Protein AF-A0A4P6M2D5-F1 (afdb_monomer)

Sequence (173 aa):
MGKSRADIVMVLPDAVAGIEIKSDADTYVRLKRQVRDYNRYYDTNLVVVGSTHALHIADHVPAWWGILTAEKAGSTVDFYTLREPAPNPKVDIKRKLSILWRPELAHIQELNKMPKYREKSKAFVIDKILLKVPKETLTLQISEELFQRDYTSIEETITEYKKKKKHLCSYDL

Radius of gyration: 19.1 Å; Cα contacts (8 Å, |Δi|>4): 235; chains: 1; bounding box: 43×29×61 Å

Structure (mmCIF, N/CA/C/O backbone):
data_AF-A0A4P6M2D5-F1
#
_entry.id   AF-A0A4P6M2D5-F1
#
loop_
_atom_site.group_PDB
_atom_site.id
_atom_site.type_symbol
_atom_site.label_atom_id
_atom_site.label_alt_id
_atom_site.label_comp_id
_atom_site.label_asym_id
_atom_site.label_entity_id
_atom_site.label_seq_id
_atom_site.pdbx_PDB_ins_code
_atom_site.Cartn_x
_atom_site.Cartn_y
_atom_site.Cartn_z
_atom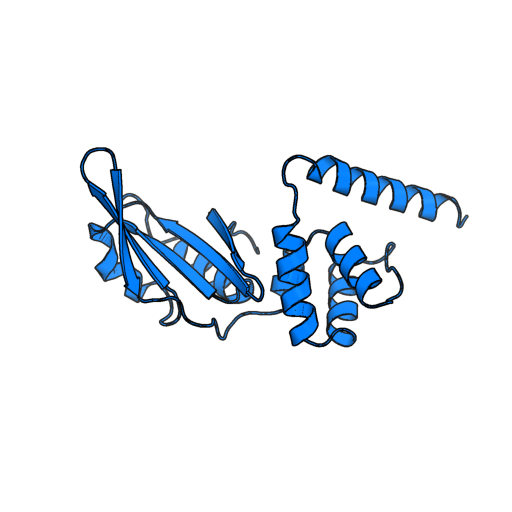_site.occupancy
_atom_site.B_iso_or_equiv
_atom_site.auth_seq_id
_atom_site.auth_comp_id
_atom_site.auth_asym_id
_atom_site.auth_atom_id
_atom_site.pdbx_PDB_model_num
ATOM 1 N N . MET A 1 1 ? 5.563 -4.635 6.174 1.00 68.88 1 MET A N 1
ATOM 2 C CA . MET A 1 1 ? 4.617 -5.644 5.649 1.00 68.88 1 MET A CA 1
ATOM 3 C C . MET A 1 1 ? 5.292 -7.008 5.624 1.00 68.88 1 MET A C 1
ATOM 5 O O . MET A 1 1 ? 6.280 -7.166 4.921 1.00 68.88 1 MET A O 1
ATOM 9 N N . GLY A 1 2 ? 4.848 -8.003 6.398 1.00 70.38 2 GLY A N 1
ATOM 10 C CA . GLY A 1 2 ? 5.630 -9.246 6.519 1.00 70.38 2 GLY A CA 1
ATOM 11 C C . GLY A 1 2 ? 7.064 -8.956 7.000 1.00 70.38 2 GLY A C 1
ATOM 12 O O . GLY A 1 2 ? 7.218 -8.317 8.036 1.00 70.38 2 GLY A O 1
ATOM 13 N N . LYS A 1 3 ? 8.097 -9.363 6.237 1.00 76.25 3 LYS A N 1
ATOM 14 C CA . LYS A 1 3 ? 9.492 -8.894 6.461 1.00 76.25 3 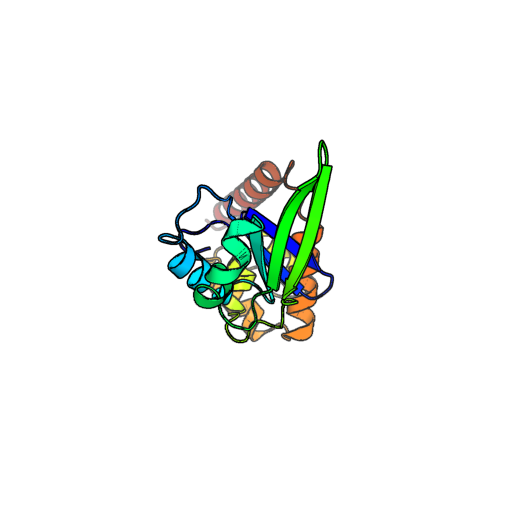LYS A CA 1
ATOM 15 C C . LYS A 1 3 ? 10.014 -7.994 5.326 1.00 76.25 3 LYS A C 1
ATOM 17 O O . LYS A 1 3 ? 11.221 -7.847 5.188 1.00 76.25 3 LYS A O 1
ATOM 22 N N . SER A 1 4 ? 9.117 -7.442 4.513 1.00 79.88 4 SER A N 1
ATOM 23 C CA . SER A 1 4 ? 9.436 -6.436 3.501 1.00 79.88 4 SER A CA 1
ATOM 24 C C . SER A 1 4 ? 9.021 -5.049 3.994 1.00 79.88 4 SER A C 1
ATOM 26 O O . SER A 1 4 ? 8.020 -4.881 4.708 1.00 79.88 4 SER A O 1
ATOM 28 N N . ARG A 1 5 ? 9.810 -4.054 3.609 1.00 86.69 5 ARG A N 1
ATOM 29 C CA . ARG A 1 5 ? 9.522 -2.630 3.756 1.00 86.69 5 ARG A CA 1
ATOM 30 C C . ARG A 1 5 ? 9.348 -2.082 2.346 1.00 86.69 5 ARG A C 1
ATOM 32 O O . ARG A 1 5 ? 10.092 -2.519 1.476 1.00 86.69 5 ARG A O 1
ATOM 39 N N . ALA A 1 6 ? 8.356 -1.218 2.146 1.00 90.62 6 ALA A N 1
ATOM 40 C CA . ALA A 1 6 ? 8.300 -0.481 0.899 1.00 90.62 6 ALA A CA 1
ATOM 41 C C . ALA A 1 6 ? 9.287 0.675 0.910 1.00 90.62 6 ALA A C 1
ATOM 43 O O . ALA A 1 6 ? 9.439 1.320 1.952 1.00 90.62 6 ALA A O 1
ATOM 44 N N . ASP A 1 7 ? 9.916 0.924 -0.233 1.00 93.94 7 ASP A N 1
ATOM 45 C CA . ASP A 1 7 ? 10.805 2.071 -0.401 1.00 93.94 7 ASP A CA 1
ATOM 46 C C . ASP A 1 7 ? 9.996 3.362 -0.350 1.00 93.94 7 ASP A C 1
ATOM 48 O O . ASP A 1 7 ? 10.295 4.254 0.442 1.00 93.94 7 ASP A O 1
ATOM 52 N N . ILE A 1 8 ? 8.908 3.413 -1.124 1.00 95.06 8 ILE A N 1
ATOM 53 C CA . ILE A 1 8 ? 7.960 4.523 -1.119 1.00 95.06 8 ILE A CA 1
ATOM 54 C C . ILE A 1 8 ? 6.538 3.973 -0.999 1.00 95.06 8 ILE A C 1
ATOM 56 O O . ILE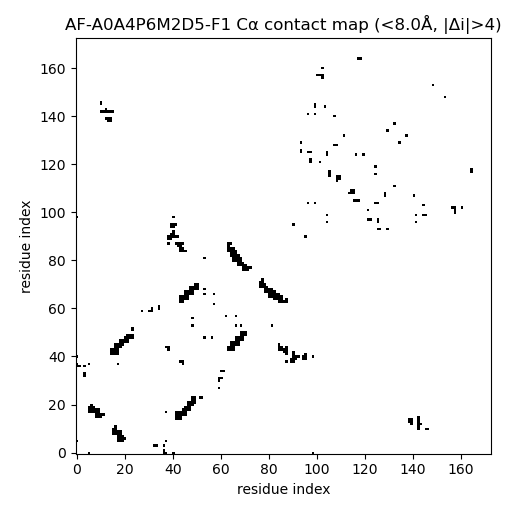 A 1 8 ? 6.170 2.957 -1.595 1.00 95.06 8 ILE A O 1
ATOM 60 N N . VAL A 1 9 ? 5.726 4.672 -0.212 1.00 95.75 9 VAL A N 1
ATOM 61 C CA . VAL A 1 9 ? 4.275 4.502 -0.179 1.00 95.75 9 VAL A CA 1
ATOM 62 C C . VAL A 1 9 ? 3.671 5.797 -0.682 1.00 95.75 9 VAL A C 1
ATOM 64 O O . VAL A 1 9 ? 3.846 6.836 -0.053 1.00 95.75 9 VAL A O 1
ATOM 67 N N . MET A 1 10 ? 2.985 5.732 -1.815 1.00 96.75 10 MET A N 1
ATOM 68 C CA . MET A 1 10 ? 2.259 6.869 -2.365 1.00 96.75 10 MET A CA 1
ATOM 69 C C . MET A 1 10 ? 0.799 6.770 -1.933 1.00 96.75 10 MET A C 1
ATOM 71 O O . MET A 1 10 ? 0.154 5.736 -2.114 1.00 96.75 10 MET A O 1
ATOM 75 N N . VAL A 1 11 ? 0.295 7.844 -1.334 1.00 97.19 11 VAL A N 1
ATOM 76 C CA . VAL A 1 11 ? -1.084 7.946 -0.859 1.00 97.19 11 VAL A CA 1
ATOM 77 C C . VAL A 1 11 ? -1.872 8.776 -1.865 1.00 97.19 11 VAL A C 1
ATOM 79 O O . VAL A 1 11 ? -1.487 9.896 -2.187 1.00 97.19 11 VAL A O 1
ATOM 82 N N . LEU A 1 12 ? -2.951 8.199 -2.378 1.00 96.62 12 LEU A N 1
ATOM 83 C CA . LEU A 1 12 ? -3.921 8.823 -3.273 1.00 96.62 12 LEU A CA 1
ATOM 84 C C . LEU A 1 12 ? -5.246 9.000 -2.510 1.00 96.62 12 LEU A C 1
ATOM 86 O O . LEU A 1 12 ? -5.451 8.296 -1.515 1.00 96.62 12 LEU A O 1
ATOM 90 N N . PRO A 1 13 ? -6.168 9.868 -2.970 1.00 96.12 13 PRO A N 1
ATOM 91 C CA . PRO A 1 13 ? -7.429 10.130 -2.268 1.00 96.12 13 PRO A CA 1
ATOM 92 C C . PRO A 1 13 ? -8.227 8.871 -1.888 1.00 96.12 13 PRO A C 1
ATOM 94 O O . PRO A 1 13 ? -8.844 8.825 -0.829 1.00 96.12 13 PRO A O 1
ATOM 97 N N . ASP A 1 14 ? -8.175 7.829 -2.719 1.00 95.81 14 ASP A N 1
ATOM 98 C CA . ASP A 1 14 ? -8.921 6.578 -2.554 1.00 95.81 14 ASP A CA 1
ATOM 99 C C . ASP A 1 14 ? -8.065 5.313 -2.755 1.00 95.81 14 ASP A C 1
ATOM 101 O O . ASP A 1 14 ? -8.586 4.201 -2.860 1.00 95.81 14 ASP A O 1
ATOM 105 N N . ALA A 1 15 ? -6.741 5.443 -2.793 1.00 97.12 15 ALA A N 1
ATOM 106 C CA . ALA A 1 15 ? -5.845 4.313 -3.001 1.00 97.12 15 ALA A CA 1
ATOM 107 C C . ALA A 1 15 ? -4.484 4.524 -2.337 1.00 97.12 15 ALA A C 1
ATOM 109 O O . ALA A 1 15 ? -4.052 5.635 -2.048 1.00 97.12 15 ALA A O 1
ATOM 110 N N . VAL A 1 16 ? -3.776 3.425 -2.111 1.00 97.81 16 VAL A N 1
ATOM 111 C CA . VAL A 1 16 ? -2.409 3.419 -1.602 1.00 97.81 16 VAL A CA 1
ATOM 112 C C . VAL A 1 16 ? -1.569 2.571 -2.540 1.00 97.81 16 VAL A C 1
ATOM 114 O O . VAL A 1 16 ? -1.835 1.378 -2.713 1.00 97.81 16 VAL A O 1
ATOM 117 N N . ALA A 1 17 ? -0.540 3.180 -3.118 1.00 98.12 17 ALA A N 1
ATOM 118 C CA . ALA A 1 17 ? 0.390 2.517 -4.013 1.00 98.12 17 ALA A CA 1
ATOM 119 C C . ALA A 1 17 ? 1.700 2.186 -3.292 1.00 98.12 17 ALA A C 1
ATOM 121 O O . ALA A 1 17 ? 2.282 3.026 -2.600 1.00 98.12 17 ALA A O 1
ATOM 122 N N . GLY A 1 18 ? 2.180 0.958 -3.471 1.00 97.88 18 GLY A N 1
ATOM 123 C CA . GLY A 1 18 ? 3.522 0.563 -3.055 1.00 97.88 18 GLY A CA 1
ATOM 124 C C . GLY A 1 18 ? 4.500 0.732 -4.205 1.00 97.88 18 GLY A C 1
ATOM 125 O O . GLY A 1 18 ? 4.276 0.177 -5.278 1.00 97.88 18 GLY A O 1
ATOM 126 N N . ILE A 1 19 ? 5.605 1.434 -3.978 1.00 97.38 19 ILE A N 1
ATOM 127 C CA . ILE A 1 19 ? 6.657 1.613 -4.979 1.00 97.38 19 ILE A CA 1
ATOM 128 C C . ILE A 1 19 ? 7.944 0.968 -4.457 1.00 97.38 19 ILE A C 1
ATOM 130 O O . ILE A 1 19 ? 8.333 1.152 -3.301 1.00 97.38 19 ILE A O 1
ATOM 134 N N . GLU A 1 20 ? 8.561 0.140 -5.288 1.00 95.75 20 GLU A N 1
ATOM 135 C CA . GLU A 1 20 ? 9.859 -0.496 -5.043 1.00 95.75 20 GLU A CA 1
ATOM 136 C C . GLU A 1 20 ? 10.878 0.076 -6.032 1.00 95.75 20 GLU A C 1
ATOM 138 O O . GLU A 1 20 ? 10.592 0.149 -7.225 1.00 95.75 20 GLU A O 1
ATOM 143 N N . ILE A 1 21 ? 12.061 0.456 -5.563 1.00 93.25 21 ILE A N 1
ATOM 144 C CA . ILE A 1 21 ? 13.143 0.985 -6.395 1.00 93.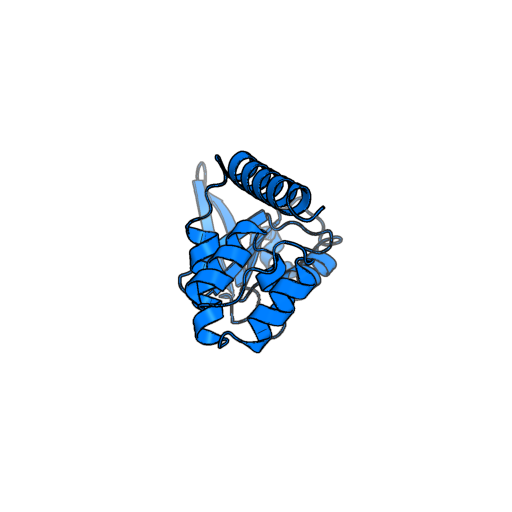25 21 ILE A CA 1
ATOM 145 C C . ILE A 1 21 ? 14.230 -0.081 -6.509 1.00 93.25 21 ILE A C 1
ATOM 147 O O . ILE A 1 21 ? 14.670 -0.650 -5.510 1.00 93.25 21 ILE A O 1
ATOM 151 N N . LYS A 1 22 ? 14.685 -0.350 -7.732 1.00 89.31 22 LYS A N 1
ATOM 152 C CA . LYS A 1 22 ? 15.828 -1.219 -8.021 1.00 89.31 22 LYS A CA 1
ATOM 153 C C . LYS A 1 22 ? 16.821 -0.483 -8.905 1.00 89.31 22 LYS A C 1
ATOM 155 O O . LYS A 1 22 ? 16.477 -0.011 -9.983 1.00 89.31 22 LYS A O 1
ATOM 160 N N . SER A 1 23 ? 18.054 -0.402 -8.437 1.00 82.50 23 SER A N 1
ATOM 161 C CA . SER A 1 23 ? 19.186 0.060 -9.231 1.00 82.50 23 SER A CA 1
ATOM 162 C C . SER A 1 23 ? 19.677 -1.039 -10.176 1.00 82.50 23 SER A C 1
ATOM 164 O O . SER A 1 23 ? 19.358 -2.214 -9.993 1.00 82.50 23 SER A O 1
ATOM 166 N N . ASP A 1 24 ? 20.522 -0.673 -11.138 1.00 74.38 24 ASP A N 1
ATOM 167 C CA . ASP A 1 24 ? 21.138 -1.630 -12.070 1.00 74.38 24 ASP A CA 1
ATOM 168 C C . ASP A 1 24 ? 22.048 -2.660 -11.370 1.00 74.38 24 ASP A C 1
ATOM 170 O O . ASP A 1 24 ? 22.322 -3.738 -11.887 1.00 74.38 24 ASP A O 1
ATOM 174 N N . ALA A 1 25 ? 22.506 -2.364 -10.151 1.00 71.44 25 ALA A N 1
ATOM 175 C CA . ALA A 1 25 ? 23.315 -3.289 -9.361 1.00 71.44 25 ALA A CA 1
ATOM 176 C C . ALA A 1 25 ? 22.473 -4.322 -8.582 1.00 71.44 25 ALA A C 1
ATOM 178 O O . ALA A 1 25 ? 23.028 -5.257 -7.996 1.00 71.44 25 ALA A O 1
ATOM 179 N N . ASP A 1 26 ? 21.147 -4.161 -8.522 1.00 76.44 26 ASP A N 1
ATOM 180 C CA . ASP A 1 26 ? 20.287 -5.012 -7.708 1.00 76.44 26 ASP A CA 1
ATOM 181 C C . ASP A 1 26 ? 19.998 -6.366 -8.365 1.00 76.44 26 ASP A C 1
ATOM 183 O O . ASP A 1 26 ? 19.618 -6.477 -9.528 1.00 76.44 26 ASP A O 1
ATOM 187 N N . THR A 1 27 ? 20.060 -7.430 -7.560 1.00 75.69 27 THR A N 1
ATOM 188 C CA . THR A 1 27 ? 19.571 -8.752 -7.973 1.00 75.69 27 THR A CA 1
ATOM 189 C C . THR A 1 27 ? 18.093 -8.930 -7.620 1.00 75.69 27 THR A C 1
ATOM 191 O O . THR A 1 27 ? 17.613 -8.506 -6.564 1.00 75.69 27 THR A O 1
ATOM 194 N N . TYR A 1 28 ? 17.352 -9.665 -8.450 1.00 80.06 28 TYR A N 1
ATOM 195 C CA . TYR A 1 28 ? 15.920 -9.916 -8.228 1.00 80.06 28 TYR A CA 1
ATOM 196 C C . TYR A 1 28 ? 15.610 -11.025 -7.213 1.00 80.06 28 TYR A C 1
ATOM 198 O O . TYR A 1 28 ? 14.449 -11.391 -7.020 1.00 80.06 28 TYR A O 1
ATOM 206 N N . VAL A 1 29 ? 16.613 -11.541 -6.495 1.00 83.06 29 VAL A N 1
ATOM 207 C CA . VAL A 1 29 ? 16.444 -12.645 -5.531 1.00 83.06 29 VAL A CA 1
ATOM 208 C C . VAL A 1 29 ? 15.409 -12.298 -4.452 1.00 83.06 29 VAL A C 1
ATOM 210 O O . VAL A 1 29 ? 14.594 -13.136 -4.059 1.00 83.06 29 VAL A O 1
ATOM 213 N N . ARG A 1 30 ? 15.389 -11.040 -3.989 1.00 85.56 30 ARG A N 1
ATOM 214 C CA . ARG A 1 30 ? 14.415 -10.560 -2.991 1.00 85.56 30 ARG A CA 1
ATOM 215 C C . ARG A 1 30 ? 13.080 -10.136 -3.607 1.00 85.56 30 ARG A C 1
ATOM 217 O O . ARG A 1 30 ? 12.062 -10.162 -2.907 1.00 85.56 30 ARG A O 1
ATOM 224 N N . LEU A 1 31 ? 13.061 -9.821 -4.902 1.00 88.25 31 LEU A N 1
ATOM 225 C CA . LEU A 1 31 ? 11.914 -9.224 -5.580 1.00 88.25 31 LEU A CA 1
ATOM 226 C C . LEU A 1 31 ? 10.696 -10.145 -5.560 1.00 88.25 31 LEU A C 1
ATOM 228 O O . LEU A 1 31 ? 9.614 -9.705 -5.194 1.00 88.25 31 LEU A O 1
ATOM 232 N N . LYS A 1 32 ? 10.862 -11.448 -5.821 1.00 90.69 32 LYS A N 1
ATOM 233 C CA . LYS A 1 32 ? 9.747 -12.419 -5.781 1.00 90.69 32 LYS A CA 1
ATOM 234 C C . LYS A 1 32 ? 8.966 -12.365 -4.464 1.00 90.69 32 LYS A C 1
ATOM 236 O O . LYS A 1 32 ? 7.740 -12.485 -4.425 1.00 90.69 32 LYS A O 1
ATOM 241 N N . ARG A 1 33 ? 9.684 -12.185 -3.356 1.00 91.69 33 ARG A N 1
ATOM 242 C CA . ARG A 1 33 ? 9.077 -12.048 -2.036 1.00 91.69 33 ARG A CA 1
ATOM 243 C C . ARG A 1 33 ? 8.414 -10.683 -1.864 1.00 91.69 33 ARG A C 1
ATOM 245 O O . ARG A 1 33 ? 7.301 -10.637 -1.342 1.00 91.69 33 ARG A O 1
ATOM 252 N N . GLN A 1 34 ? 9.091 -9.610 -2.271 1.00 94.00 34 GLN A N 1
ATOM 253 C CA . GLN A 1 34 ? 8.552 -8.250 -2.221 1.00 94.00 34 GLN A CA 1
ATOM 254 C C . GLN A 1 34 ? 7.254 -8.165 -3.014 1.00 94.00 34 GLN A C 1
ATOM 256 O O . GLN A 1 34 ? 6.255 -7.767 -2.436 1.00 94.00 34 GLN A O 1
ATOM 261 N N . VAL A 1 35 ? 7.211 -8.700 -4.235 1.00 95.69 35 VAL A N 1
ATOM 262 C CA . VAL A 1 35 ? 6.005 -8.815 -5.065 1.00 95.69 35 VAL A CA 1
ATOM 263 C C . VAL A 1 35 ? 4.850 -9.448 -4.299 1.00 95.69 35 VAL A C 1
ATOM 265 O O . VAL A 1 35 ? 3.756 -8.891 -4.237 1.00 95.69 35 VAL A O 1
ATOM 268 N N . ARG A 1 36 ? 5.079 -10.604 -3.664 1.00 95.25 36 ARG A N 1
ATOM 269 C CA . ARG A 1 36 ? 4.045 -11.282 -2.870 1.00 95.25 36 ARG A CA 1
ATOM 270 C C . ARG A 1 36 ? 3.573 -10.427 -1.695 1.00 95.25 36 ARG A C 1
ATOM 272 O O . ARG A 1 36 ? 2.384 -10.436 -1.381 1.00 95.25 36 ARG A O 1
ATOM 279 N N . ASP A 1 37 ? 4.495 -9.770 -1.002 1.00 96.00 37 ASP A N 1
ATOM 280 C CA . ASP A 1 37 ? 4.169 -8.978 0.176 1.00 96.00 37 ASP A CA 1
ATOM 281 C C . ASP A 1 37 ? 3.456 -7.673 -0.252 1.00 96.00 37 ASP A C 1
ATOM 283 O O . ASP A 1 37 ? 2.367 -7.426 0.238 1.00 96.00 37 ASP A O 1
ATOM 287 N N . TYR A 1 38 ? 3.938 -6.923 -1.241 1.00 97.62 38 TYR A N 1
ATOM 288 C CA . TYR A 1 38 ? 3.290 -5.737 -1.827 1.00 97.62 38 TYR A CA 1
ATOM 289 C C . TYR A 1 38 ? 1.879 -6.021 -2.353 1.00 97.62 38 TYR A C 1
ATOM 291 O O . TYR A 1 38 ? 0.925 -5.338 -1.976 1.00 97.62 38 TYR A O 1
ATOM 299 N N . ASN A 1 39 ? 1.718 -7.112 -3.114 1.00 97.75 39 ASN A N 1
ATOM 300 C CA . ASN A 1 39 ? 0.426 -7.543 -3.654 1.00 97.75 39 ASN A CA 1
ATOM 301 C C . ASN A 1 39 ? -0.650 -7.727 -2.583 1.00 97.75 39 ASN A C 1
ATOM 303 O O . ASN A 1 39 ? -1.829 -7.707 -2.896 1.00 97.75 39 ASN A O 1
ATOM 307 N N . ARG A 1 40 ? -0.276 -7.944 -1.325 1.00 97.62 40 ARG A N 1
ATOM 308 C CA . ARG A 1 40 ? -1.240 -8.143 -0.246 1.00 97.62 40 ARG A CA 1
ATOM 309 C C . ARG A 1 40 ? -1.632 -6.849 0.464 1.00 97.62 40 ARG A C 1
ATOM 311 O O . ARG A 1 40 ? -2.591 -6.877 1.223 1.00 97.62 40 ARG A O 1
ATOM 318 N N . TYR A 1 41 ? -0.883 -5.764 0.296 1.00 97.25 41 TYR A N 1
ATOM 319 C CA . TYR A 1 41 ? -1.013 -4.569 1.135 1.00 97.25 41 TYR A CA 1
ATOM 320 C C . TYR A 1 41 ? -1.458 -3.318 0.376 1.00 97.25 41 TYR A C 1
ATOM 322 O O . TYR A 1 41 ? -2.086 -2.468 0.999 1.00 97.25 41 TYR A O 1
ATOM 330 N N . TYR A 1 42 ? -1.165 -3.215 -0.920 1.00 98.12 42 TYR A N 1
ATOM 331 C CA . TYR A 1 42 ? -1.407 -2.001 -1.704 1.00 98.12 42 TYR A CA 1
ATOM 332 C C . TYR A 1 42 ? -2.429 -2.211 -2.816 1.00 98.12 42 TYR A C 1
ATOM 334 O O . TYR A 1 42 ? -2.524 -3.308 -3.372 1.00 98.12 42 TYR A O 1
ATOM 342 N N . ASP A 1 43 ? -3.169 -1.154 -3.147 1.00 98.25 43 ASP A N 1
ATOM 343 C CA . ASP A 1 43 ? -4.204 -1.168 -4.187 1.00 98.25 43 ASP A CA 1
ATOM 344 C C . ASP A 1 43 ? -3.599 -1.130 -5.591 1.00 98.25 43 ASP A C 1
ATOM 346 O O . ASP A 1 43 ? -4.155 -1.716 -6.513 1.00 98.25 43 ASP A O 1
ATOM 350 N N . THR A 1 44 ? -2.432 -0.507 -5.746 1.00 98.19 44 THR A N 1
ATOM 351 C CA . THR A 1 44 ? -1.593 -0.574 -6.948 1.00 98.19 44 THR A CA 1
ATOM 352 C C . THR A 1 44 ? -0.131 -0.742 -6.535 1.00 98.19 44 THR A C 1
ATOM 354 O O . THR A 1 44 ? 0.246 -0.482 -5.391 1.00 98.19 44 THR A O 1
ATOM 357 N N . ASN A 1 45 ? 0.709 -1.243 -7.438 1.00 98.31 45 ASN A N 1
ATOM 358 C CA . ASN A 1 45 ? 2.134 -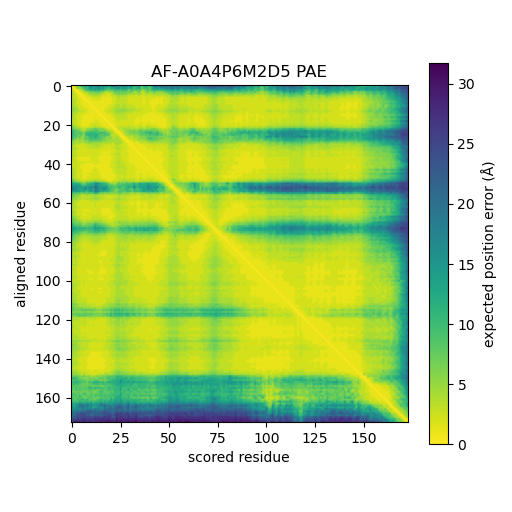1.416 -7.169 1.00 98.31 45 ASN A CA 1
ATOM 359 C C . ASN A 1 45 ? 2.947 -0.960 -8.371 1.00 98.31 45 ASN A C 1
ATOM 361 O O . ASN A 1 45 ? 2.528 -1.190 -9.504 1.00 98.31 45 ASN A O 1
ATOM 365 N N . LEU A 1 46 ? 4.105 -0.359 -8.118 1.00 97.12 46 LEU A N 1
ATOM 366 C CA . LEU A 1 46 ? 5.061 0.036 -9.142 1.00 97.12 46 LEU A CA 1
ATOM 367 C C . LEU A 1 46 ? 6.452 -0.470 -8.781 1.00 97.12 46 LEU A C 1
ATOM 369 O O . LEU A 1 46 ? 6.828 -0.525 -7.608 1.00 97.12 46 LEU A O 1
ATOM 373 N N . VAL A 1 47 ? 7.227 -0.794 -9.806 1.00 95.69 47 VAL A N 1
ATOM 374 C CA . VAL A 1 47 ? 8.672 -0.945 -9.688 1.00 95.69 47 VAL A CA 1
ATOM 375 C C . VAL A 1 47 ? 9.354 0.129 -10.530 1.00 95.69 47 VAL A C 1
ATOM 377 O O . VAL A 1 47 ? 8.976 0.352 -11.680 1.00 95.69 47 VAL A O 1
ATOM 380 N N . VAL A 1 48 ? 10.334 0.804 -9.938 1.00 94.50 48 VAL A N 1
ATOM 381 C CA . VAL A 1 48 ? 11.215 1.754 -10.616 1.00 94.50 48 VAL A CA 1
ATOM 382 C C . VAL A 1 48 ? 12.542 1.054 -10.865 1.00 94.50 48 VAL A C 1
ATOM 384 O O . VAL A 1 48 ? 13.141 0.541 -9.919 1.00 94.50 48 VAL A O 1
ATOM 387 N N . VAL A 1 49 ? 12.986 1.000 -12.117 1.00 92.12 49 VAL A N 1
ATOM 388 C CA . VAL A 1 49 ? 14.228 0.319 -12.521 1.00 92.12 49 VAL A CA 1
ATOM 389 C C . VAL A 1 49 ? 15.084 1.206 -13.415 1.00 92.12 49 VAL A C 1
ATOM 391 O O . VAL A 1 49 ? 14.550 2.078 -14.095 1.00 92.12 49 VAL A O 1
ATOM 394 N N . GLY A 1 50 ? 16.395 0.979 -13.466 1.00 88.19 50 GLY A N 1
ATOM 395 C CA . GLY A 1 50 ? 17.219 1.611 -14.497 1.00 88.19 50 GLY A CA 1
ATOM 396 C C . GLY A 1 50 ? 16.919 1.064 -15.898 1.00 88.19 50 GLY A C 1
ATOM 397 O O . GLY A 1 50 ? 16.399 -0.048 -16.064 1.00 88.19 50 GLY A O 1
ATOM 398 N N . SER A 1 51 ? 17.200 1.868 -16.926 1.00 72.75 51 SER A N 1
ATOM 399 C CA . SER A 1 51 ? 16.793 1.603 -18.316 1.00 72.75 51 SER A CA 1
ATOM 400 C C . SER A 1 51 ? 17.360 0.298 -18.894 1.00 72.75 51 SER A C 1
ATOM 402 O O . SER A 1 51 ? 16.673 -0.379 -19.660 1.00 72.75 51 SER A O 1
ATOM 404 N N . THR A 1 52 ? 18.549 -0.130 -18.464 1.00 71.38 52 THR A N 1
ATOM 405 C CA . THR A 1 52 ? 19.174 -1.395 -18.902 1.00 71.38 52 THR A CA 1
ATOM 406 C C . THR A 1 52 ? 18.450 -2.645 -18.381 1.00 71.38 52 THR A C 1
ATOM 408 O O . THR A 1 52 ? 18.500 -3.703 -19.007 1.00 71.38 52 THR A O 1
ATOM 411 N N . HIS A 1 53 ? 17.705 -2.523 -17.279 1.00 67.38 53 HIS A N 1
ATOM 412 C CA . HIS A 1 53 ? 17.009 -3.620 -16.597 1.00 67.38 53 HIS A CA 1
ATOM 413 C C . HIS A 1 53 ? 15.510 -3.722 -16.922 1.00 67.38 53 HIS A C 1
ATOM 415 O O . HIS A 1 53 ? 14.834 -4.676 -16.518 1.00 67.38 53 HIS A O 1
ATOM 421 N N . ALA A 1 54 ? 14.979 -2.756 -17.671 1.00 65.81 54 ALA A N 1
ATOM 422 C CA . ALA A 1 54 ? 13.550 -2.603 -17.923 1.00 65.81 54 ALA A CA 1
ATOM 423 C C . ALA A 1 54 ? 12.917 -3.761 -18.715 1.00 65.81 54 ALA A C 1
ATOM 425 O O . ALA A 1 54 ? 11.743 -4.069 -18.522 1.00 65.81 54 ALA A O 1
ATOM 426 N N . LEU A 1 55 ? 13.686 -4.440 -19.570 1.00 68.69 55 LEU A N 1
ATOM 427 C CA . LEU A 1 55 ? 13.179 -5.562 -20.367 1.00 68.69 55 LEU A CA 1
ATOM 428 C C . LEU A 1 55 ? 12.936 -6.827 -19.530 1.00 68.69 55 LEU A C 1
ATOM 430 O O . LEU A 1 55 ? 11.945 -7.516 -19.749 1.00 68.69 55 LEU A O 1
ATOM 434 N N . HIS A 1 56 ? 13.785 -7.111 -18.538 1.00 82.31 56 HIS A N 1
ATOM 435 C CA . HIS A 1 56 ? 13.681 -8.337 -17.735 1.00 82.31 56 HIS A CA 1
ATOM 436 C C . HIS A 1 56 ? 12.775 -8.192 -16.511 1.00 82.31 56 HIS A C 1
ATOM 438 O O . HIS A 1 56 ? 12.246 -9.184 -16.008 1.00 82.31 56 HIS A O 1
ATOM 444 N N . ILE A 1 57 ? 12.558 -6.969 -16.013 1.00 88.56 57 ILE A N 1
ATOM 445 C CA . ILE A 1 57 ? 11.712 -6.775 -14.829 1.00 88.56 57 ILE A CA 1
ATOM 446 C C . ILE A 1 57 ? 10.269 -7.227 -15.074 1.00 88.56 57 ILE A C 1
ATOM 448 O O . ILE A 1 57 ? 9.629 -7.739 -14.154 1.00 88.56 57 ILE A O 1
ATOM 452 N N . ALA A 1 58 ? 9.775 -7.093 -16.310 1.00 89.69 58 ALA A N 1
ATOM 453 C CA . ALA A 1 58 ? 8.420 -7.471 -16.691 1.00 89.69 58 ALA A CA 1
ATOM 454 C C . ALA A 1 58 ? 8.112 -8.953 -16.409 1.00 89.69 58 ALA A C 1
ATOM 456 O O . ALA A 1 58 ? 6.985 -9.260 -16.022 1.00 89.69 58 ALA A O 1
ATOM 457 N N . ASP A 1 59 ? 9.113 -9.835 -16.501 1.00 90.19 59 ASP A N 1
ATOM 458 C CA . ASP A 1 59 ? 8.989 -11.270 -16.203 1.00 90.19 59 ASP A CA 1
ATOM 459 C C . ASP A 1 59 ? 8.961 -11.570 -14.694 1.00 90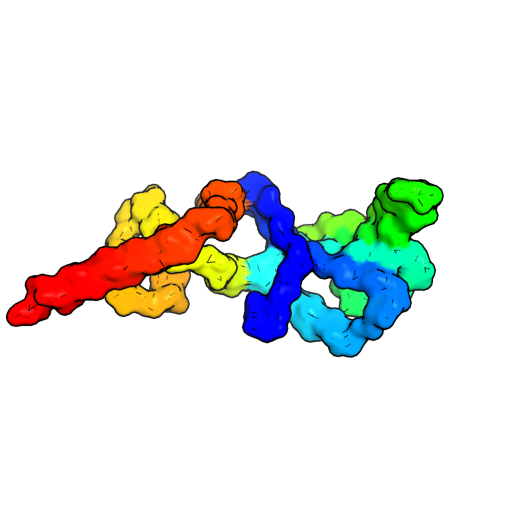.19 59 ASP A C 1
ATOM 461 O O . ASP A 1 59 ? 8.532 -12.641 -14.253 1.00 90.19 59 ASP A O 1
ATOM 465 N N . HIS A 1 60 ? 9.421 -10.628 -13.869 1.00 92.12 60 HIS A N 1
ATOM 466 C CA . HIS A 1 60 ? 9.531 -10.790 -12.421 1.00 92.12 60 HIS A CA 1
ATOM 467 C C . HIS A 1 60 ? 8.378 -10.164 -11.637 1.00 92.12 60 HIS A C 1
ATOM 469 O O . HIS A 1 60 ? 8.200 -10.490 -10.455 1.00 92.12 60 HIS A O 1
ATOM 475 N N . VAL A 1 61 ? 7.587 -9.294 -12.269 1.00 95.31 61 VAL A N 1
ATOM 476 C CA . VAL A 1 61 ? 6.435 -8.636 -11.648 1.00 95.31 61 VAL A CA 1
ATOM 477 C C . VAL A 1 61 ? 5.123 -8.987 -12.368 1.00 95.31 61 VAL A C 1
ATOM 479 O O . VAL A 1 61 ? 5.094 -9.118 -13.587 1.00 95.31 61 VAL A O 1
ATOM 482 N N . PRO A 1 62 ? 3.997 -9.125 -11.648 1.00 96.94 62 PRO A N 1
ATOM 483 C CA . PRO A 1 62 ? 2.699 -9.395 -12.260 1.00 96.94 62 PRO A CA 1
ATOM 484 C C . PRO A 1 62 ? 2.281 -8.330 -13.278 1.00 96.94 62 PRO A C 1
ATOM 486 O O . PRO A 1 62 ? 2.665 -7.172 -13.152 1.00 96.94 62 PRO A O 1
ATOM 489 N N . ALA A 1 63 ? 1.408 -8.695 -14.221 1.00 97.00 63 ALA A N 1
ATOM 490 C CA . ALA A 1 63 ? 0.957 -7.812 -15.302 1.00 97.00 63 ALA A CA 1
ATOM 491 C C . ALA A 1 63 ? 0.319 -6.486 -14.836 1.00 97.00 63 ALA A C 1
ATOM 493 O O . ALA A 1 63 ? 0.378 -5.503 -15.562 1.00 97.00 63 ALA A O 1
ATOM 494 N N . TRP A 1 64 ? -0.257 -6.445 -13.628 1.00 98.00 64 TRP A N 1
ATOM 495 C CA . TRP A 1 64 ? -0.877 -5.239 -13.060 1.00 98.00 64 TRP A CA 1
ATOM 496 C C . TRP A 1 64 ? 0.110 -4.284 -12.369 1.00 98.00 64 TRP A C 1
ATOM 498 O O . TRP A 1 64 ? -0.294 -3.221 -11.905 1.00 98.00 64 TRP A O 1
ATOM 508 N N . TRP A 1 65 ? 1.388 -4.652 -12.242 1.00 98.12 65 TRP A N 1
ATOM 509 C CA . TRP A 1 65 ? 2.396 -3.753 -11.677 1.00 98.12 65 TRP A CA 1
ATOM 510 C C . TRP A 1 65 ? 2.800 -2.695 -12.693 1.00 98.12 65 TRP A C 1
ATOM 512 O O . TRP A 1 65 ? 3.150 -3.045 -13.816 1.00 98.12 65 TRP A O 1
ATOM 522 N N . GLY A 1 66 ? 2.853 -1.433 -12.285 1.00 97.31 66 GLY A N 1
ATOM 523 C CA . GLY A 1 66 ? 3.479 -0.395 -13.091 1.00 97.31 66 GLY A CA 1
ATOM 524 C C . GLY A 1 66 ? 4.989 -0.611 -13.181 1.00 97.31 66 GLY A C 1
ATOM 525 O O . GLY A 1 66 ? 5.606 -1.132 -12.247 1.00 97.31 66 GLY A O 1
ATOM 526 N N . ILE A 1 67 ? 5.578 -0.226 -14.306 1.00 95.88 67 ILE A N 1
ATOM 527 C CA . ILE A 1 67 ? 7.024 -0.230 -14.519 1.00 95.88 67 ILE A CA 1
ATOM 528 C C . ILE A 1 67 ? 7.411 1.169 -14.980 1.00 95.88 67 ILE A C 1
ATOM 530 O O . ILE A 1 67 ? 7.010 1.602 -16.062 1.00 95.88 67 ILE A O 1
ATOM 534 N N . LEU A 1 68 ? 8.192 1.848 -14.147 1.00 95.00 68 LEU A N 1
ATOM 535 C CA . LEU A 1 68 ? 8.795 3.135 -14.456 1.00 95.00 68 LEU A CA 1
ATOM 536 C C . LEU A 1 68 ? 10.291 2.912 -14.664 1.00 95.00 68 LEU A C 1
ATOM 538 O O . LEU A 1 68 ? 10.948 2.293 -13.826 1.00 95.00 68 LEU A O 1
ATOM 542 N N . THR A 1 69 ? 10.837 3.393 -15.771 1.00 92.69 69 THR A N 1
ATOM 543 C CA . THR A 1 69 ? 12.282 3.411 -15.971 1.00 92.69 69 THR A CA 1
ATOM 544 C C . THR A 1 69 ? 12.835 4.751 -15.516 1.00 92.69 69 THR A C 1
ATOM 546 O O . THR A 1 69 ? 12.180 5.780 -15.671 1.00 92.69 69 THR A O 1
ATOM 549 N N . ALA A 1 70 ? 14.022 4.730 -14.924 1.00 90.88 70 ALA A N 1
ATOM 550 C CA . ALA A 1 70 ? 14.774 5.913 -14.542 1.00 90.88 70 ALA A CA 1
ATOM 551 C C . ALA A 1 70 ? 16.114 5.898 -15.280 1.00 90.88 70 ALA A C 1
ATOM 553 O O . ALA A 1 70 ? 16.866 4.927 -15.186 1.00 90.88 70 ALA A O 1
ATOM 554 N N . GLU A 1 71 ? 16.420 6.963 -16.011 1.00 87.94 71 GLU A N 1
ATOM 555 C CA . GLU A 1 71 ? 17.668 7.102 -16.755 1.00 87.94 71 GLU A CA 1
ATOM 556 C C . GLU A 1 71 ? 18.388 8.384 -16.351 1.00 87.94 71 GLU A C 1
ATOM 558 O O . GLU A 1 71 ? 17.778 9.432 -16.142 1.00 87.94 71 GLU A O 1
ATOM 563 N N . LYS A 1 72 ? 19.712 8.305 -16.218 1.00 86.44 72 LYS A N 1
ATOM 564 C CA . LYS A 1 72 ? 20.523 9.477 -15.913 1.00 86.44 72 LYS A CA 1
ATOM 565 C C . LYS A 1 72 ? 20.725 10.305 -17.183 1.00 86.44 72 LYS A C 1
ATOM 567 O O . LYS A 1 72 ? 21.463 9.891 -18.072 1.00 86.44 72 LYS A O 1
ATOM 572 N N . ALA A 1 73 ? 20.167 11.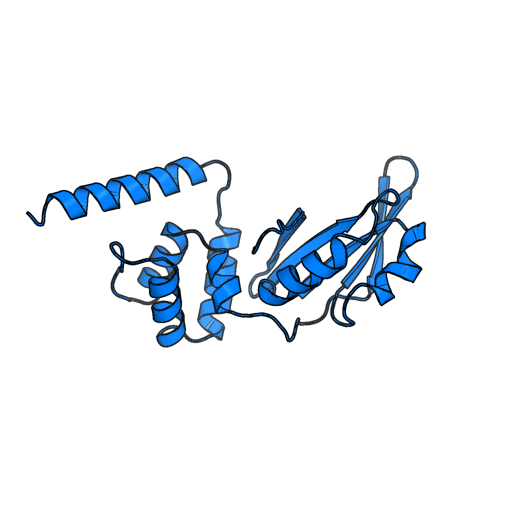509 -17.208 1.00 85.88 73 ALA A N 1
ATOM 573 C CA . ALA A 1 73 ? 20.350 12.488 -18.271 1.00 85.88 73 ALA A CA 1
ATOM 574 C C . ALA A 1 73 ? 21.260 13.623 -17.771 1.00 85.88 73 ALA A C 1
ATOM 576 O O . ALA A 1 73 ? 20.823 14.630 -17.219 1.00 85.88 73 ALA A O 1
ATOM 577 N N . GLY A 1 74 ? 22.579 13.445 -17.895 1.00 85.44 74 GLY A N 1
ATOM 578 C CA . GLY A 1 74 ? 23.547 14.419 -17.376 1.00 85.44 74 GLY A CA 1
ATOM 579 C C . GLY A 1 74 ? 23.498 14.536 -15.845 1.00 85.44 74 GLY A C 1
ATOM 580 O O . GLY A 1 74 ? 23.927 13.616 -15.143 1.00 85.44 74 GLY A O 1
ATOM 581 N N . SER A 1 75 ? 23.024 15.676 -15.326 1.00 88.75 75 SER A N 1
ATOM 582 C CA . SER A 1 75 ? 22.826 15.924 -13.885 1.00 88.75 75 SER A CA 1
ATOM 583 C C . SER A 1 75 ? 21.393 15.675 -13.400 1.00 88.75 75 SER A C 1
ATOM 585 O O . SER A 1 75 ? 21.151 15.756 -12.195 1.00 88.75 75 SER A O 1
ATOM 587 N N . THR A 1 76 ? 20.458 15.366 -14.302 1.00 89.19 76 THR A N 1
ATOM 588 C CA . THR A 1 76 ? 19.059 15.065 -13.982 1.00 89.19 76 THR A CA 1
ATOM 589 C C . THR A 1 76 ? 18.759 13.578 -14.163 1.00 89.19 76 THR A C 1
ATOM 591 O O . THR A 1 76 ? 19.588 12.798 -14.644 1.00 89.19 76 THR A O 1
ATOM 594 N N . VAL A 1 77 ? 17.573 13.173 -13.715 1.00 88.38 77 VAL A N 1
ATOM 595 C CA . VAL A 1 77 ? 17.031 11.833 -13.937 1.00 88.38 77 VAL A CA 1
ATOM 596 C C . VAL A 1 77 ? 15.733 11.993 -14.707 1.00 88.38 77 VAL A C 1
ATOM 598 O O . VAL A 1 77 ? 14.827 12.679 -14.232 1.00 88.38 77 VAL A O 1
ATOM 601 N N . ASP A 1 78 ? 15.665 11.354 -15.867 1.00 91.62 78 ASP A N 1
ATOM 602 C CA . ASP A 1 78 ? 14.462 11.289 -16.684 1.00 91.62 78 ASP A CA 1
ATOM 603 C C . ASP A 1 78 ? 13.713 9.992 -16.375 1.00 91.62 78 ASP A C 1
ATOM 605 O O . ASP A 1 78 ? 14.316 8.940 -16.139 1.00 91.62 78 ASP A O 1
ATOM 609 N N . PHE A 1 79 ? 12.383 10.075 -16.355 1.00 91.69 79 PHE A N 1
ATOM 610 C CA . PHE A 1 79 ? 11.510 8.948 -16.050 1.00 91.69 79 PHE A CA 1
ATOM 611 C C . PHE A 1 79 ? 10.606 8.632 -17.237 1.00 91.69 79 PHE A C 1
ATOM 613 O O . PHE A 1 79 ? 9.971 9.533 -17.786 1.00 91.69 79 PHE A O 1
ATOM 620 N N . TYR A 1 80 ? 10.487 7.349 -17.581 1.00 92.19 80 TYR A N 1
ATOM 621 C CA . TYR A 1 80 ? 9.594 6.891 -18.646 1.00 92.19 80 TYR A CA 1
ATOM 622 C C . TYR A 1 80 ? 8.700 5.757 -18.158 1.00 92.19 80 TYR A C 1
ATOM 624 O O . TYR A 1 80 ? 9.163 4.783 -17.561 1.00 92.19 80 TYR A O 1
ATOM 632 N N . THR A 1 81 ? 7.401 5.853 -18.431 1.00 94.25 81 THR A N 1
ATOM 633 C CA . THR A 1 81 ? 6.470 4.770 -18.111 1.00 94.25 81 THR A CA 1
ATOM 634 C C . THR A 1 81 ? 6.552 3.684 -19.177 1.00 94.25 81 THR A C 1
ATOM 636 O O . THR A 1 81 ? 6.123 3.885 -20.310 1.00 94.25 81 THR A O 1
ATOM 639 N N . LEU A 1 82 ? 7.071 2.511 -18.809 1.00 93.75 82 LEU A N 1
ATOM 640 C CA . LEU A 1 82 ? 7.054 1.324 -19.669 1.00 93.75 82 LEU A CA 1
ATOM 641 C C . LEU A 1 82 ? 5.719 0.577 -19.560 1.00 93.75 82 LEU A C 1
ATOM 643 O O . LEU A 1 82 ? 5.239 -0.004 -20.532 1.00 93.75 82 LEU A O 1
ATOM 647 N N . ARG A 1 83 ? 5.118 0.574 -18.366 1.00 95.38 83 ARG A N 1
ATOM 648 C CA . ARG A 1 83 ? 3.800 -0.015 -18.117 1.00 95.38 83 ARG A CA 1
ATOM 649 C C . ARG A 1 83 ? 3.073 0.775 -17.042 1.00 95.38 83 ARG A C 1
ATOM 651 O O . ARG A 1 83 ? 3.607 0.945 -15.949 1.00 95.38 83 ARG A O 1
ATOM 658 N N . GLU A 1 84 ? 1.854 1.209 -17.334 1.00 97.00 84 GLU A N 1
ATOM 659 C CA . GLU A 1 84 ? 1.005 1.871 -16.343 1.00 97.00 84 GLU A CA 1
ATOM 660 C C . GLU A 1 84 ? 0.602 0.890 -15.226 1.00 97.00 84 GLU A C 1
ATOM 662 O O . GLU A 1 84 ? 0.314 -0.281 -15.507 1.00 97.00 84 GLU A O 1
ATOM 667 N N . PRO A 1 85 ? 0.580 1.318 -13.951 1.00 97.19 85 PRO A N 1
ATOM 668 C CA . PRO A 1 85 ? 0.038 0.499 -12.878 1.00 97.19 85 PRO A CA 1
ATOM 669 C C . PRO A 1 85 ? -1.466 0.297 -13.050 1.00 97.19 85 PRO A C 1
ATOM 671 O O . PRO A 1 85 ? -2.211 1.227 -13.345 1.00 97.19 85 PRO A O 1
ATOM 674 N N . ALA A 1 86 ? -1.925 -0.920 -12.778 1.00 98.25 86 ALA A N 1
ATOM 675 C CA . ALA A 1 86 ? -3.339 -1.266 -12.768 1.00 98.25 86 ALA A CA 1
ATOM 676 C C . ALA A 1 86 ? -3.789 -1.687 -11.356 1.00 98.25 86 ALA A C 1
ATOM 678 O O . ALA A 1 86 ? -2.947 -2.007 -10.504 1.00 98.25 86 ALA A O 1
ATOM 679 N N . PRO A 1 87 ? -5.109 -1.727 -11.088 1.00 98.25 87 PRO A N 1
ATOM 680 C CA . PRO A 1 87 ? -5.632 -2.232 -9.826 1.00 98.25 87 PRO A CA 1
ATOM 681 C C . PRO A 1 87 ? -5.103 -3.633 -9.508 1.00 98.25 87 PRO A C 1
ATOM 683 O O . PRO A 1 87 ? -5.156 -4.551 -10.328 1.00 98.25 87 PRO A O 1
ATOM 686 N N . ASN A 1 88 ? -4.600 -3.805 -8.291 1.00 98.38 88 ASN A N 1
ATOM 687 C CA . ASN A 1 88 ? -4.045 -5.055 -7.809 1.00 98.38 88 ASN A CA 1
ATOM 688 C C . ASN A 1 88 ? -5.165 -5.994 -7.312 1.00 98.38 88 ASN A C 1
ATOM 690 O O . ASN A 1 88 ? -5.730 -5.765 -6.238 1.00 98.38 88 ASN A O 1
ATOM 694 N N . PRO A 1 89 ? -5.431 -7.125 -7.993 1.00 97.81 89 PRO A N 1
ATOM 695 C CA . PRO A 1 89 ? -6.510 -8.043 -7.625 1.00 97.81 89 PRO A CA 1
ATOM 696 C C . PRO A 1 89 ? -6.209 -8.872 -6.365 1.00 97.81 89 PRO A C 1
ATOM 698 O O . PRO A 1 89 ? -7.028 -9.691 -5.950 1.00 97.81 89 PRO A O 1
ATOM 701 N N . LYS A 1 90 ? -5.011 -8.740 -5.782 1.00 98.19 90 LYS A N 1
ATOM 702 C CA . LYS A 1 90 ? -4.561 -9.526 -4.624 1.00 98.19 90 LYS A CA 1
ATOM 703 C C . LYS A 1 90 ? -4.552 -8.739 -3.315 1.00 98.19 90 LYS A C 1
ATOM 705 O O . LYS A 1 90 ? -4.182 -9.322 -2.290 1.00 98.19 90 LYS A O 1
ATOM 710 N N . VAL A 1 91 ? -4.936 -7.458 -3.340 1.00 97.50 91 VAL A N 1
ATOM 711 C CA . VAL A 1 91 ? -4.956 -6.619 -2.139 1.00 97.50 91 VAL A CA 1
ATOM 712 C C . VAL A 1 91 ? -5.874 -7.230 -1.080 1.00 97.50 91 VAL A C 1
ATOM 714 O O . VAL A 1 91 ? -7.008 -7.622 -1.347 1.00 97.50 91 VAL A O 1
ATOM 717 N N . ASP A 1 92 ? -5.363 -7.334 0.142 1.00 97.25 92 ASP A N 1
ATOM 718 C CA . ASP A 1 92 ? -6.086 -7.852 1.296 1.00 97.25 92 ASP A CA 1
ATOM 719 C C . ASP A 1 92 ? -6.340 -6.677 2.243 1.00 97.25 92 ASP A C 1
ATOM 721 O O . ASP A 1 92 ? -5.418 -6.137 2.859 1.00 97.25 92 ASP A O 1
ATOM 725 N N . ILE A 1 93 ? -7.606 -6.271 2.363 1.00 96.50 93 ILE A N 1
ATOM 726 C CA . ILE A 1 93 ? -8.003 -5.092 3.143 1.00 96.50 93 ILE A CA 1
ATOM 727 C C . ILE A 1 93 ? -7.608 -5.204 4.623 1.00 96.50 93 ILE A C 1
ATOM 729 O O . ILE A 1 93 ? -7.230 -4.208 5.242 1.00 96.50 93 ILE A O 1
ATOM 733 N N . LYS A 1 94 ? -7.594 -6.419 5.191 1.00 97.00 94 LYS A N 1
ATOM 734 C CA . LYS A 1 94 ? -7.151 -6.658 6.571 1.00 97.00 94 LYS A CA 1
ATOM 735 C C . LYS A 1 94 ? -5.662 -6.360 6.713 1.00 97.00 94 LYS A C 1
ATOM 737 O O . LYS A 1 94 ? -5.226 -5.779 7.711 1.00 97.00 94 LYS A O 1
ATOM 742 N N . ARG A 1 95 ? -4.864 -6.727 5.708 1.00 96.94 95 ARG A N 1
ATOM 743 C CA . ARG A 1 95 ? -3.430 -6.411 5.663 1.00 96.94 95 ARG A CA 1
ATOM 744 C C . ARG A 1 95 ? -3.176 -4.940 5.355 1.00 96.94 95 ARG A C 1
ATOM 746 O O . ARG A 1 95 ? -2.326 -4.363 6.031 1.00 96.94 95 ARG A O 1
ATOM 753 N N . LYS A 1 96 ? -3.930 -4.319 4.447 1.00 96.88 96 LYS A N 1
ATOM 754 C CA . LYS A 1 96 ? -3.880 -2.871 4.184 1.00 96.88 96 LYS A CA 1
ATOM 755 C C . LYS A 1 96 ? -4.135 -2.066 5.465 1.00 96.88 96 LYS A C 1
ATOM 757 O O . LYS A 1 96 ? -3.283 -1.285 5.871 1.00 96.88 96 LYS A O 1
ATOM 762 N N . LEU A 1 97 ? -5.201 -2.368 6.213 1.00 97.69 97 LEU A N 1
ATOM 763 C CA . LEU A 1 97 ? -5.460 -1.755 7.529 1.00 97.69 97 LEU A CA 1
ATOM 764 C C . LEU A 1 97 ? -4.334 -1.986 8.542 1.00 97.69 97 LEU A C 1
ATOM 766 O O . LEU A 1 97 ? -4.108 -1.184 9.447 1.00 97.69 97 LEU A O 1
ATOM 770 N N . SER A 1 98 ? -3.593 -3.086 8.411 1.00 96.38 98 SER A N 1
ATOM 771 C CA . SER A 1 98 ? -2.455 -3.350 9.285 1.00 96.38 98 SER A CA 1
ATOM 772 C C . SER A 1 98 ? -1.256 -2.423 9.032 1.00 96.38 98 SER A C 1
ATOM 774 O O . SER A 1 98 ? -0.322 -2.453 9.837 1.00 96.38 98 SER A O 1
ATOM 776 N N . ILE A 1 99 ? -1.284 -1.577 7.998 1.00 95.19 99 ILE A N 1
ATOM 777 C CA . ILE A 1 99 ? -0.331 -0.472 7.802 1.00 95.19 99 ILE A CA 1
ATOM 778 C C . ILE A 1 99 ? -0.593 0.649 8.816 1.00 95.19 99 ILE A C 1
ATOM 780 O O . ILE A 1 99 ? 0.356 1.261 9.304 1.00 95.19 99 ILE A O 1
ATOM 784 N N . LEU A 1 100 ? -1.856 0.875 9.188 1.00 96.06 100 LEU A N 1
ATOM 785 C CA . LEU A 1 100 ? -2.236 1.950 10.100 1.00 96.06 100 LEU A CA 1
ATOM 786 C C . LEU A 1 100 ? -1.742 1.700 11.523 1.00 96.06 100 LEU A C 1
ATOM 788 O O . LEU A 1 100 ? -1.798 0.580 12.040 1.00 96.06 100 LEU A O 1
ATOM 792 N N . TRP A 1 101 ? -1.257 2.723 12.201 1.00 94.88 101 TRP A N 1
ATOM 793 C CA . TRP A 1 101 ? -0.920 2.656 13.608 1.00 94.88 101 TRP A CA 1
ATOM 794 C C . TRP A 1 101 ? -2.171 2.555 14.482 1.00 94.88 101 TRP A C 1
ATOM 796 O O . TRP A 1 101 ? -3.314 2.615 14.042 1.00 94.88 101 TRP A O 1
ATOM 806 N N . ARG A 1 102 ? -1.956 2.253 15.763 1.00 94.50 102 ARG A N 1
ATOM 807 C CA . ARG A 1 102 ? -3.065 2.037 16.700 1.00 94.50 102 ARG A CA 1
ATOM 808 C C . ARG A 1 102 ? -3.915 3.285 16.966 1.00 94.50 102 ARG A C 1
ATOM 810 O O . ARG A 1 102 ? -5.127 3.106 17.036 1.00 94.50 102 ARG A O 1
ATOM 817 N N . PRO A 1 103 ? -3.323 4.486 17.091 1.00 94.25 103 PRO A N 1
ATOM 818 C CA . PRO A 1 103 ? -4.091 5.724 17.192 1.00 94.25 103 PRO A CA 1
ATOM 819 C C . PRO A 1 103 ? -4.977 5.965 15.964 1.00 94.25 103 PRO A C 1
ATOM 821 O O . PRO A 1 103 ? -6.162 6.207 16.130 1.00 94.25 103 PRO A O 1
ATOM 824 N N .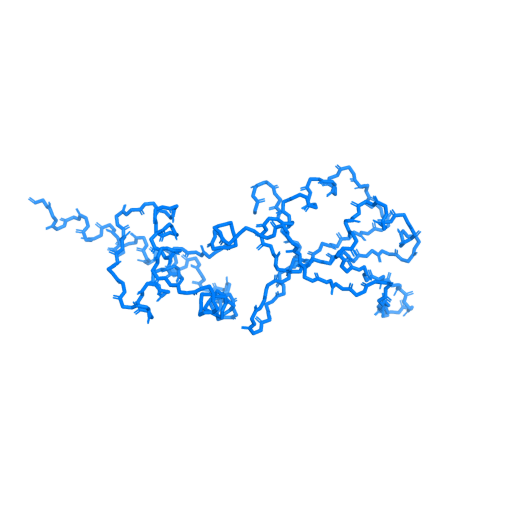 GLU A 1 104 ? -4.439 5.772 14.760 1.00 96.56 104 GLU A N 1
ATOM 825 C CA . GLU A 1 104 ? -5.165 5.938 13.487 1.00 96.56 104 GLU A CA 1
ATOM 826 C C . GLU A 1 104 ? -6.366 4.986 13.388 1.00 96.56 104 GLU A C 1
ATOM 828 O O . GLU A 1 104 ? -7.490 5.388 13.111 1.00 96.56 104 GLU A O 1
ATOM 833 N N . LEU A 1 105 ? -6.180 3.706 13.743 1.00 97.62 105 LEU A N 1
ATOM 834 C CA . LEU A 1 105 ? -7.307 2.770 13.830 1.00 97.62 105 LEU A CA 1
ATOM 835 C C . LEU A 1 105 ? -8.357 3.228 14.851 1.00 97.62 105 LEU A C 1
ATOM 837 O O . LEU A 1 105 ? -9.546 3.053 14.610 1.00 97.62 105 LEU A O 1
ATOM 841 N N . ALA A 1 106 ? -7.942 3.796 15.986 1.00 95.94 106 ALA A N 1
ATOM 842 C CA . ALA A 1 106 ? -8.871 4.311 16.988 1.00 95.94 106 ALA A CA 1
ATOM 843 C C . ALA A 1 106 ? -9.625 5.560 16.500 1.00 95.94 106 ALA A C 1
ATOM 845 O O . ALA A 1 106 ? -10.781 5.740 16.882 1.00 95.94 106 ALA A O 1
ATOM 846 N N . HIS A 1 107 ? -9.007 6.381 15.650 1.00 96.81 107 HIS A N 1
ATOM 847 C CA . HIS A 1 107 ? -9.664 7.516 15.010 1.00 96.81 107 HIS A CA 1
ATOM 848 C C . HIS A 1 107 ? -10.684 7.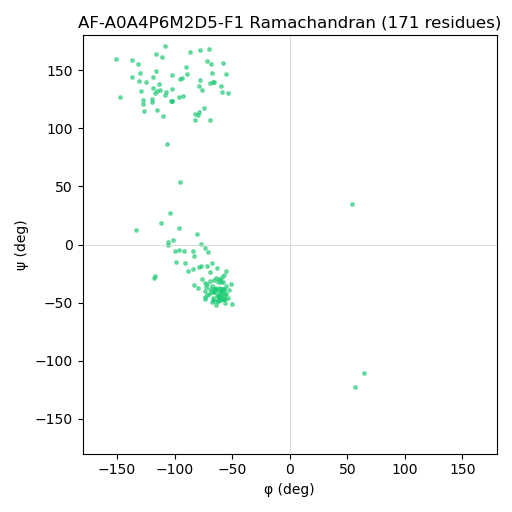050 13.962 1.00 96.81 107 HIS A C 1
ATOM 850 O O . HIS A 1 107 ? -11.834 7.479 14.014 1.00 96.81 107 HIS A O 1
ATOM 856 N N . ILE A 1 108 ? -10.359 6.043 13.141 1.00 97.94 108 ILE A N 1
ATOM 857 C CA . ILE A 1 108 ? -11.346 5.380 12.268 1.00 97.94 108 ILE A CA 1
ATOM 858 C C . ILE A 1 108 ? -12.542 4.856 13.077 1.00 97.94 108 ILE A C 1
ATOM 860 O O . ILE A 1 108 ? -13.690 5.023 12.669 1.00 97.94 108 ILE A O 1
ATOM 864 N N . GLN A 1 109 ? -12.316 4.241 14.243 1.00 97.88 109 GLN A N 1
ATOM 865 C CA . GLN A 1 109 ? -13.424 3.820 15.107 1.00 97.88 109 GLN A CA 1
ATOM 866 C C . GLN A 1 109 ? -14.306 5.003 15.537 1.00 97.88 109 GLN A C 1
ATOM 868 O O . GLN A 1 109 ? -15.526 4.873 15.550 1.00 97.88 109 GLN A O 1
ATOM 873 N N . GLU A 1 110 ? -13.708 6.143 15.875 1.00 97.44 110 GLU A N 1
ATOM 874 C CA . GLU A 1 110 ? -14.413 7.358 16.291 1.00 97.44 110 GLU A CA 1
ATOM 875 C C . GLU A 1 110 ? -15.243 7.974 15.159 1.00 97.44 110 GLU A C 1
ATOM 877 O O . GLU A 1 110 ? -16.439 8.201 15.354 1.00 97.44 110 GLU A O 1
ATOM 882 N N . LEU A 1 111 ? -14.664 8.121 13.963 1.00 97.81 111 LEU A N 1
ATOM 883 C CA . LEU A 1 111 ? -15.362 8.597 12.760 1.00 97.81 111 LEU A CA 1
ATOM 884 C C . LEU A 1 111 ? -16.606 7.755 12.443 1.00 97.81 111 LEU A C 1
ATOM 886 O O . LEU A 1 111 ? -17.635 8.277 12.020 1.00 97.81 111 LEU A O 1
ATOM 890 N N . ASN A 1 112 ? -16.533 6.448 12.703 1.00 97.88 112 ASN A N 1
ATOM 891 C CA . ASN A 1 112 ? -17.625 5.504 12.466 1.00 97.88 112 ASN A CA 1
ATOM 892 C C . ASN A 1 112 ? -18.487 5.231 13.714 1.00 97.88 112 ASN A C 1
ATOM 894 O O . ASN A 1 112 ? -19.255 4.267 13.729 1.00 97.88 112 ASN A O 1
ATOM 898 N N . LYS A 1 113 ? -18.371 6.053 14.769 1.00 97.12 113 LYS A N 1
ATOM 899 C CA . LYS A 1 113 ? -19.156 5.954 16.018 1.00 97.12 113 LYS A CA 1
ATOM 900 C C . LYS A 1 113 ? -19.087 4.567 16.681 1.00 97.12 113 LYS A C 1
ATOM 902 O O . LYS A 1 113 ? -20.055 4.081 17.265 1.00 97.12 113 LYS A O 1
ATOM 907 N N . MET A 1 114 ? -17.936 3.907 16.583 1.00 96.50 114 MET A N 1
ATOM 908 C CA . MET A 1 114 ? -17.691 2.580 17.140 1.00 96.50 114 MET A CA 1
ATOM 909 C C . MET A 1 114 ? -17.138 2.652 18.575 1.00 96.50 114 MET A C 1
ATOM 911 O O . MET A 1 114 ? -16.404 3.582 18.916 1.00 96.50 114 MET A O 1
ATOM 915 N N . PRO A 1 115 ? -17.379 1.625 19.414 1.00 93.19 115 PRO A N 1
ATOM 916 C CA . PRO A 1 115 ? -16.736 1.521 20.723 1.00 93.19 115 PRO A CA 1
ATOM 917 C C . PRO A 1 115 ? -15.207 1.461 20.611 1.00 93.19 115 PRO A C 1
ATOM 919 O O . PRO A 1 115 ? -14.673 0.698 19.805 1.00 93.19 115 PRO A O 1
ATOM 922 N N . LYS A 1 116 ? -14.481 2.196 21.462 1.00 89.31 116 LYS A N 1
ATOM 923 C CA . LYS A 1 116 ? -13.008 2.166 21.487 1.00 89.31 116 LYS A CA 1
ATOM 924 C C . LYS A 1 116 ? -12.516 0.864 22.136 1.00 89.31 116 LYS A C 1
ATOM 926 O O . LYS A 1 116 ? -12.721 0.639 23.323 1.00 89.31 116 LYS A O 1
ATOM 931 N N . TYR A 1 117 ? -11.798 0.022 21.393 1.00 90.12 117 TYR A N 1
ATOM 932 C CA . TYR A 1 117 ? -11.289 -1.269 21.889 1.00 90.12 117 TYR A CA 1
ATOM 933 C C . TYR A 1 117 ? -9.837 -1.164 22.391 1.00 90.12 117 TYR A C 1
ATOM 935 O O . TYR A 1 117 ? -8.960 -1.906 21.947 1.00 90.12 117 TYR A O 1
ATOM 943 N N . ARG A 1 118 ? -9.559 -0.230 23.313 1.00 84.81 118 ARG A N 1
ATOM 944 C CA . ARG A 1 118 ? -8.187 0.126 23.751 1.00 84.81 118 ARG A CA 1
ATOM 945 C C . ARG A 1 118 ? -7.402 -1.055 24.332 1.00 84.81 118 ARG A C 1
ATOM 947 O O . ARG A 1 118 ? -6.206 -1.208 24.076 1.00 84.81 118 ARG A O 1
ATOM 954 N N . GLU A 1 119 ? -8.098 -1.906 25.073 1.00 88.88 119 GLU A N 1
ATOM 955 C CA . GLU A 1 119 ? -7.598 -3.132 25.701 1.00 88.88 119 GLU A CA 1
ATOM 956 C C . GLU A 1 119 ? -7.183 -4.204 24.675 1.00 88.88 119 GLU A C 1
ATOM 958 O O . GLU A 1 119 ? -6.257 -4.978 24.913 1.00 88.88 119 GLU A O 1
ATOM 963 N N . LYS A 1 120 ? -7.824 -4.239 23.499 1.00 94.06 120 LYS A N 1
ATOM 964 C CA . LYS A 1 120 ? -7.722 -5.355 22.547 1.00 94.06 120 LYS A CA 1
ATOM 965 C C . LYS A 1 120 ? -6.528 -5.227 21.592 1.00 94.06 120 LYS A C 1
ATOM 967 O O . LYS A 1 120 ? -5.886 -4.184 21.460 1.00 94.06 120 LYS A O 1
ATOM 972 N N . SER A 1 121 ? -6.205 -6.330 20.913 1.00 95.56 121 SER A N 1
ATOM 973 C CA . SER A 1 121 ? -5.130 -6.377 19.913 1.00 95.56 121 SER A CA 1
ATOM 974 C C . SER A 1 121 ? -5.519 -5.623 18.632 1.00 95.56 121 SER A C 1
ATOM 976 O O . SER A 1 121 ? -6.699 -5.503 18.317 1.00 95.56 121 SER A O 1
ATOM 978 N N . LYS A 1 122 ? -4.544 -5.173 17.820 1.00 95.69 122 LYS A N 1
ATOM 979 C CA . LYS A 1 122 ? -4.860 -4.571 16.498 1.00 95.69 122 LYS A CA 1
ATOM 980 C C . LYS A 1 122 ? -5.658 -5.489 15.616 1.00 95.69 122 LYS A C 1
ATOM 982 O O . LYS A 1 122 ? -6.541 -5.001 14.935 1.00 95.69 122 LYS A O 1
ATOM 987 N N . ALA A 1 123 ? -5.303 -6.771 15.585 1.00 96.88 123 ALA A N 1
ATOM 988 C CA . ALA A 1 123 ? -5.997 -7.724 14.737 1.00 96.88 123 ALA A CA 1
ATOM 989 C C . ALA A 1 123 ? -7.491 -7.738 15.081 1.00 96.88 123 ALA A C 1
ATOM 991 O O . ALA A 1 123 ? -8.312 -7.602 14.186 1.00 96.88 123 ALA A O 1
ATOM 992 N N . PHE A 1 124 ? -7.819 -7.757 16.378 1.00 97.44 124 PHE A N 1
ATOM 993 C CA . PHE A 1 124 ? -9.198 -7.656 16.843 1.00 97.44 124 PHE A CA 1
ATOM 994 C C . PHE A 1 124 ? -9.863 -6.335 16.430 1.00 97.44 124 PHE A C 1
ATOM 996 O O . PHE A 1 124 ? -10.986 -6.351 15.936 1.00 97.44 124 PHE A O 1
ATOM 1003 N N . VAL A 1 125 ? -9.188 -5.192 16.615 1.00 97.81 125 VAL A N 1
ATOM 1004 C CA . VAL A 1 125 ? -9.742 -3.881 16.222 1.00 97.81 125 VAL A CA 1
ATOM 1005 C C . VAL A 1 125 ? -10.013 -3.821 14.719 1.00 97.81 125 VAL A C 1
ATOM 1007 O O . VAL A 1 125 ? -11.099 -3.418 14.315 1.00 97.81 125 VAL A O 1
ATOM 1010 N N . ILE A 1 126 ? -9.065 -4.284 13.902 1.00 98.31 126 ILE A N 1
ATOM 1011 C CA . ILE A 1 126 ? -9.207 -4.380 12.446 1.00 98.31 126 ILE A CA 1
ATOM 1012 C C . ILE A 1 126 ? -10.411 -5.248 12.079 1.00 98.31 126 ILE A C 1
ATOM 1014 O O . ILE A 1 126 ? -11.228 -4.827 11.269 1.00 98.31 126 ILE A O 1
ATOM 1018 N N . ASP A 1 127 ? -10.564 -6.417 12.703 1.00 98.19 127 ASP A N 1
ATOM 1019 C CA . ASP A 1 127 ? -11.695 -7.308 12.429 1.00 98.19 127 ASP A CA 1
ATOM 1020 C C . ASP A 1 127 ? -13.036 -6.643 12.762 1.00 98.19 127 ASP A C 1
ATOM 1022 O O . ASP A 1 127 ? -14.007 -6.792 12.024 1.00 98.19 127 ASP A O 1
ATOM 1026 N N . LYS A 1 128 ? -13.100 -5.844 13.833 1.00 98.00 128 LYS A N 1
ATOM 1027 C CA . LYS A 1 128 ? -14.309 -5.079 14.163 1.00 98.00 128 LYS A CA 1
ATOM 1028 C C . LYS A 1 128 ? -14.590 -3.947 13.182 1.00 98.00 128 LYS A C 1
ATOM 1030 O O . LYS A 1 128 ? -15.757 -3.737 12.867 1.00 98.00 128 LYS A O 1
ATOM 1035 N N . ILE A 1 129 ? -13.561 -3.247 12.704 1.00 98.31 129 ILE A N 1
ATOM 1036 C CA . ILE A 1 129 ? -13.703 -2.204 11.676 1.00 98.31 129 ILE A CA 1
ATOM 1037 C C . ILE A 1 129 ? -14.247 -2.824 10.386 1.00 98.31 129 ILE A C 1
ATOM 1039 O O . ILE A 1 129 ? -15.256 -2.356 9.872 1.00 98.31 129 ILE A O 1
ATOM 1043 N N . LEU A 1 130 ? -13.663 -3.934 9.925 1.00 98.00 130 LEU A N 1
ATOM 1044 C CA . LEU A 1 130 ? -14.089 -4.620 8.698 1.00 98.00 130 LEU A CA 1
ATOM 1045 C C . LEU A 1 130 ? -15.535 -5.130 8.741 1.00 98.00 130 LEU A C 1
ATOM 1047 O O . LEU A 1 130 ? -16.185 -5.204 7.707 1.00 98.00 130 LEU A O 1
ATOM 1051 N N . LEU A 1 131 ? -16.046 -5.481 9.924 1.00 97.50 131 LEU A N 1
ATOM 1052 C CA . LEU A 1 131 ? -17.434 -5.920 10.096 1.00 97.50 131 LEU A CA 1
ATOM 1053 C C . LEU A 1 131 ? -18.450 -4.769 10.115 1.00 97.50 131 LEU A C 1
ATOM 1055 O O . LEU A 1 131 ? -19.647 -5.027 10.000 1.00 97.50 131 LEU A O 1
ATOM 1059 N N . LYS A 1 132 ? -18.013 -3.531 10.365 1.00 96.75 132 LYS A N 1
ATOM 1060 C CA . LYS A 1 132 ? -18.905 -2.396 10.655 1.00 96.75 132 LYS A CA 1
ATOM 1061 C C . LYS A 1 132 ? -18.815 -1.260 9.648 1.00 96.75 132 LYS A C 1
ATOM 1063 O O . LYS A 1 132 ? -19.805 -0.555 9.482 1.00 96.75 132 LYS A O 1
ATOM 1068 N N . VAL A 1 133 ? -17.666 -1.075 9.007 1.00 97.75 133 VAL A N 1
ATOM 1069 C CA . VAL A 1 133 ? -17.422 0.039 8.089 1.00 97.75 133 VAL A CA 1
ATOM 1070 C C . VAL A 1 133 ? -17.500 -0.469 6.646 1.00 97.75 133 VAL A C 1
ATOM 1072 O O . VAL A 1 133 ? -16.764 -1.401 6.308 1.00 97.75 133 VAL A O 1
ATOM 1075 N N . PRO A 1 134 ? -18.363 0.113 5.790 1.00 97.31 134 PRO A N 1
ATOM 1076 C CA . PRO A 1 134 ? -18.405 -0.207 4.365 1.00 97.31 134 PRO A CA 1
ATOM 1077 C C . PRO A 1 134 ? -17.042 -0.015 3.698 1.00 97.31 134 PRO A C 1
ATOM 1079 O O . PRO A 1 134 ? -16.276 0.878 4.067 1.00 97.31 134 PRO A O 1
ATOM 1082 N N . LYS A 1 135 ? -16.737 -0.847 2.700 1.00 94.31 135 LYS A N 1
ATOM 1083 C CA . LYS A 1 135 ? -15.416 -0.876 2.058 1.00 94.31 135 LYS A CA 1
ATOM 1084 C C . LYS A 1 135 ? -15.065 0.467 1.415 1.00 94.31 135 LYS A C 1
ATOM 1086 O O . LYS A 1 135 ? -13.920 0.896 1.502 1.00 94.31 135 LYS A O 1
ATOM 1091 N N . GLU A 1 136 ? -16.033 1.121 0.791 1.00 94.81 136 GLU A N 1
ATOM 1092 C CA . GLU A 1 136 ? -15.875 2.384 0.071 1.00 94.81 136 GLU A CA 1
ATOM 1093 C C . GLU A 1 136 ? -15.481 3.501 1.044 1.00 94.81 136 GLU A C 1
ATOM 1095 O O . GLU A 1 136 ? -14.475 4.179 0.847 1.00 94.81 136 GLU A O 1
ATOM 1100 N N . THR A 1 137 ? -16.203 3.615 2.162 1.00 97.69 137 THR A N 1
ATOM 1101 C CA . THR A 1 137 ? -15.888 4.550 3.250 1.00 97.69 137 THR A CA 1
ATOM 1102 C C . THR A 1 137 ? -14.526 4.254 3.870 1.00 97.69 137 THR A C 1
ATOM 1104 O O . THR A 1 137 ? -13.724 5.160 4.091 1.00 97.69 137 THR A O 1
ATOM 1107 N N . LEU A 1 138 ? -14.249 2.977 4.139 1.00 97.50 138 LEU A N 1
ATOM 1108 C CA . LEU A 1 138 ? -13.013 2.552 4.780 1.00 97.50 138 LEU A CA 1
ATOM 1109 C C . LEU A 1 138 ? -11.784 2.843 3.913 1.00 97.50 138 LEU A C 1
ATOM 1111 O O . LEU A 1 138 ? -10.740 3.214 4.440 1.00 97.50 138 LEU A O 1
ATOM 1115 N N . THR A 1 139 ? -11.898 2.682 2.596 1.00 96.06 139 THR A N 1
ATOM 1116 C CA . THR A 1 139 ? -10.818 2.985 1.653 1.00 96.06 139 THR A CA 1
ATOM 1117 C C . THR A 1 139 ? -10.401 4.453 1.735 1.00 96.06 139 THR A C 1
ATOM 1119 O O . THR A 1 139 ? -9.211 4.716 1.898 1.00 96.06 139 THR A O 1
ATOM 1122 N N . LEU A 1 140 ? -11.365 5.380 1.721 1.00 98.00 140 LEU A N 1
ATOM 1123 C CA . LEU A 1 140 ? -11.105 6.818 1.854 1.00 98.00 140 LEU A CA 1
ATOM 1124 C C . LEU A 1 140 ? -10.479 7.154 3.211 1.00 98.00 140 LEU A C 1
ATOM 1126 O O . LEU A 1 140 ? -9.491 7.875 3.286 1.00 98.00 140 LEU A O 1
ATOM 1130 N N . GLN A 1 141 ? -11.006 6.571 4.290 1.00 98.31 141 GLN A N 1
ATOM 1131 C CA . GLN A 1 141 ? -10.476 6.791 5.637 1.00 98.31 141 GLN A CA 1
ATOM 1132 C C . GLN A 1 141 ? -9.041 6.273 5.792 1.00 98.31 141 GLN A C 1
ATOM 1134 O O . GLN A 1 141 ? -8.231 6.923 6.440 1.00 98.31 141 GLN A O 1
ATOM 1139 N N . ILE A 1 142 ? -8.693 5.129 5.189 1.00 98.19 142 ILE A N 1
ATOM 1140 C CA . ILE A 1 142 ? -7.307 4.637 5.202 1.00 98.19 142 ILE A CA 1
ATOM 1141 C C . ILE A 1 142 ? -6.376 5.629 4.503 1.00 98.19 142 ILE A C 1
ATOM 1143 O O . ILE A 1 142 ? -5.290 5.893 5.018 1.00 98.19 142 ILE A O 1
ATOM 1147 N N . SER A 1 143 ? -6.777 6.137 3.337 1.00 97.88 143 SER A N 1
ATOM 1148 C CA . SER A 1 143 ? -5.990 7.129 2.607 1.00 97.88 143 SER A CA 1
ATOM 1149 C C . SER A 1 143 ? -5.812 8.408 3.419 1.00 97.88 143 SER A C 1
ATOM 1151 O O . SER A 1 143 ? -4.683 8.861 3.568 1.00 97.88 143 SER A O 1
ATOM 1153 N N . GLU A 1 144 ? -6.880 8.928 4.024 1.00 98.00 144 GLU A N 1
ATOM 1154 C CA . GLU A 1 144 ? -6.816 10.139 4.847 1.00 98.00 144 GLU A CA 1
ATOM 1155 C C . GLU A 1 144 ? -5.884 9.969 6.058 1.00 98.00 144 GLU A C 1
ATOM 1157 O O . GLU A 1 144 ? -5.005 10.797 6.277 1.00 98.00 144 GLU A O 1
ATOM 1162 N N . GLU A 1 145 ? -5.989 8.857 6.799 1.00 97.75 145 GLU A N 1
ATOM 1163 C CA . GLU A 1 145 ? -5.090 8.573 7.932 1.00 97.75 145 GLU A CA 1
ATOM 1164 C C . GLU A 1 145 ? -3.617 8.523 7.510 1.00 97.75 145 GLU A C 1
ATOM 1166 O O . GLU A 1 145 ? -2.739 8.994 8.229 1.00 97.75 145 GLU A O 1
ATOM 1171 N N . LEU A 1 146 ? -3.324 7.931 6.347 1.00 96.56 146 LEU A N 1
ATOM 1172 C CA . LEU A 1 146 ? -1.958 7.863 5.830 1.00 96.56 146 LEU A CA 1
ATOM 1173 C C . LEU A 1 146 ? -1.465 9.211 5.303 1.00 96.56 146 LEU A C 1
ATOM 1175 O O . LEU A 1 146 ? -0.270 9.479 5.394 1.00 96.56 146 LEU A O 1
ATOM 1179 N N . PHE A 1 147 ? -2.357 10.028 4.746 1.00 95.56 147 PHE A N 1
ATOM 1180 C CA . PHE A 1 147 ? -2.031 11.344 4.207 1.00 95.56 147 PHE A CA 1
ATOM 1181 C C . PHE A 1 147 ? -1.731 12.352 5.322 1.00 95.56 147 PHE A C 1
ATOM 1183 O O . PHE A 1 147 ? -0.734 13.064 5.254 1.00 95.56 147 PHE A O 1
ATOM 1190 N N . GLN A 1 148 ? -2.537 12.350 6.387 1.00 93.94 148 GLN A N 1
ATOM 1191 C CA . GLN A 1 148 ? -2.365 13.219 7.561 1.00 93.94 148 GLN A CA 1
ATOM 1192 C C . GLN A 1 148 ? -1.258 12.747 8.512 1.00 93.94 148 GLN A C 1
ATOM 1194 O O . GLN A 1 148 ? -1.023 13.340 9.567 1.00 93.94 148 GLN A O 1
ATOM 1199 N N . ARG A 1 149 ? -0.582 11.648 8.175 1.00 92.88 149 ARG A N 1
ATOM 1200 C CA . ARG A 1 149 ? 0.432 11.044 9.023 1.00 92.88 149 ARG A CA 1
ATOM 1201 C C . ARG A 1 149 ? 1.669 11.931 9.115 1.00 92.88 149 ARG A C 1
ATOM 1203 O O . ARG A 1 149 ? 2.509 11.949 8.217 1.00 92.88 149 ARG A O 1
ATOM 1210 N N . ASP A 1 150 ? 1.847 12.559 10.267 1.00 87.69 150 ASP A N 1
ATOM 1211 C CA . ASP A 1 150 ? 3.084 13.260 10.583 1.00 87.69 150 ASP A CA 1
ATOM 1212 C C . ASP A 1 150 ? 4.150 12.284 11.104 1.00 87.69 150 ASP A C 1
ATOM 1214 O O . ASP A 1 150 ? 4.091 11.776 12.225 1.00 87.69 150 ASP A O 1
ATOM 1218 N N . TYR A 1 151 ? 5.154 12.020 10.271 1.00 78.19 151 TYR A N 1
ATOM 1219 C CA . TYR A 1 151 ? 6.271 11.145 10.614 1.00 78.19 151 TYR A CA 1
ATOM 1220 C C . TYR A 1 151 ? 7.235 11.754 11.640 1.00 78.19 151 TYR A C 1
ATOM 1222 O O . TYR A 1 151 ? 7.985 11.002 12.259 1.00 78.19 151 TYR A O 1
ATOM 1230 N N . THR A 1 152 ? 7.226 13.075 11.831 1.00 84.06 152 THR A N 1
ATOM 1231 C CA . THR A 1 152 ? 8.135 13.757 12.764 1.00 84.06 152 THR A CA 1
ATOM 1232 C C . THR A 1 152 ? 7.665 13.643 14.212 1.00 84.06 152 THR A C 1
ATOM 1234 O O . THR A 1 152 ? 8.480 13.405 15.099 1.00 84.06 152 THR A O 1
ATOM 1237 N N . SER A 1 153 ? 6.353 13.709 14.449 1.00 83.12 153 SER A N 1
ATOM 1238 C CA . SER A 1 153 ? 5.744 13.658 15.788 1.00 83.12 153 SER A CA 1
ATOM 1239 C C . SER A 1 153 ? 5.147 12.293 16.150 1.00 83.12 153 SER A C 1
ATOM 1241 O O . SER A 1 153 ? 4.545 12.111 17.218 1.00 83.12 153 SER A O 1
ATOM 1243 N N . ILE A 1 154 ? 5.289 11.282 15.285 1.00 82.75 154 ILE A N 1
ATOM 1244 C CA . ILE A 1 154 ? 4.564 10.034 15.510 1.00 82.75 154 ILE A CA 1
ATOM 1245 C C . ILE A 1 154 ? 5.011 9.280 16.763 1.00 82.75 154 ILE A C 1
ATOM 1247 O O . ILE A 1 154 ? 4.186 8.687 17.468 1.00 82.75 154 ILE A O 1
ATOM 1251 N N . GLU A 1 155 ? 6.307 9.263 17.063 1.00 80.69 155 GLU A N 1
ATOM 1252 C CA . GLU A 1 155 ? 6.803 8.524 18.223 1.00 80.69 155 GLU A CA 1
ATOM 1253 C C . GLU A 1 155 ? 6.159 9.033 19.515 1.00 80.69 155 GLU A C 1
ATOM 1255 O O . GLU A 1 155 ? 5.757 8.231 20.370 1.00 80.69 155 GLU A O 1
ATOM 1260 N N . GLU A 1 156 ? 5.963 10.348 19.607 1.00 84.31 156 GLU A N 1
ATOM 1261 C CA . GLU A 1 156 ? 5.252 11.016 20.691 1.00 84.31 156 GLU A CA 1
ATOM 1262 C C . GLU A 1 156 ? 3.785 10.587 20.712 1.00 84.31 156 GLU A C 1
ATOM 1264 O O . GLU A 1 156 ? 3.326 10.037 21.714 1.00 84.31 156 GLU A O 1
ATOM 1269 N N . THR A 1 157 ? 3.085 10.688 19.578 1.00 82.12 157 THR A N 1
ATOM 1270 C CA . THR A 1 157 ? 1.677 10.271 19.433 1.00 82.12 157 THR A CA 1
ATOM 1271 C C . THR A 1 157 ? 1.449 8.817 19.874 1.00 82.12 157 THR A C 1
ATOM 1273 O O . THR A 1 157 ? 0.523 8.501 20.632 1.00 82.12 157 THR A O 1
ATOM 1276 N N . ILE A 1 158 ? 2.314 7.892 19.446 1.00 82.69 158 ILE A N 1
ATOM 1277 C CA . ILE A 1 158 ? 2.246 6.476 19.835 1.00 82.69 158 ILE A CA 1
ATOM 1278 C C . ILE A 1 158 ? 2.522 6.312 21.332 1.00 82.69 158 ILE A C 1
ATOM 1280 O O . ILE A 1 158 ? 1.874 5.493 21.997 1.00 82.69 158 ILE A O 1
ATOM 1284 N N . THR A 1 159 ? 3.488 7.054 21.868 1.00 83.25 159 THR A N 1
ATOM 1285 C CA . THR A 1 159 ? 3.864 7.007 23.283 1.00 83.25 159 THR A CA 1
ATOM 1286 C C . THR A 1 159 ? 2.743 7.531 24.171 1.00 83.25 159 THR A C 1
ATOM 1288 O O . THR A 1 159 ? 2.372 6.867 25.142 1.00 83.25 159 THR A O 1
ATOM 1291 N N . GLU A 1 160 ? 2.133 8.658 23.818 1.00 84.94 160 GLU A N 1
ATOM 1292 C CA . GLU A 1 160 ? 0.974 9.213 24.510 1.00 84.94 160 GLU A CA 1
ATOM 1293 C C . GLU A 1 160 ? -0.223 8.271 24.473 1.00 84.94 160 GLU A C 1
ATOM 1295 O O . GLU A 1 160 ? -0.856 8.026 25.504 1.00 84.94 160 GLU A O 1
ATOM 1300 N N . TYR A 1 161 ? -0.504 7.669 23.315 1.00 82.94 161 TYR A N 1
ATOM 1301 C CA . TYR A 1 161 ? -1.575 6.686 23.192 1.00 82.94 161 TYR A CA 1
ATOM 1302 C C . TYR A 1 161 ? -1.353 5.487 24.128 1.00 82.94 161 TYR A C 1
ATOM 1304 O O . TYR A 1 161 ? -2.280 5.026 24.802 1.00 82.94 161 TYR A O 1
ATOM 1312 N N . LYS A 1 162 ? -0.108 5.001 24.233 1.00 82.25 162 LYS A N 1
ATOM 1313 C CA . LYS A 1 162 ? 0.262 3.934 25.178 1.00 82.25 162 LYS A CA 1
ATOM 1314 C C . LYS A 1 162 ? 0.135 4.378 26.641 1.00 82.25 162 LYS A C 1
ATOM 1316 O O . LYS A 1 162 ? -0.343 3.586 27.452 1.00 82.25 162 LYS A O 1
ATOM 1321 N N . LYS A 1 163 ? 0.529 5.611 26.988 1.00 81.75 163 LYS A N 1
ATOM 1322 C CA . LYS A 1 163 ? 0.378 6.175 28.346 1.00 81.75 163 LYS A CA 1
ATOM 1323 C C . LYS A 1 163 ? -1.097 6.263 28.747 1.00 81.75 163 LYS A C 1
ATOM 1325 O O . LYS A 1 163 ? -1.468 5.739 29.795 1.00 81.75 163 LYS A O 1
ATOM 1330 N N . LYS A 1 164 ? -1.950 6.814 27.874 1.00 77.44 164 LYS A N 1
ATOM 1331 C CA . LYS A 1 164 ? -3.409 6.881 28.078 1.00 77.44 164 LYS A CA 1
ATOM 1332 C C . LYS A 1 164 ? -4.015 5.491 28.286 1.00 77.44 164 LYS A C 1
ATOM 1334 O O . LYS A 1 164 ? -4.874 5.331 29.145 1.00 77.44 164 LYS A O 1
ATOM 1339 N N . LYS A 1 165 ? -3.547 4.471 27.551 1.00 72.75 165 LYS A N 1
ATOM 1340 C CA . LYS A 1 165 ? -3.970 3.075 27.763 1.00 72.75 165 LYS A CA 1
ATOM 1341 C C . LYS A 1 165 ? -3.608 2.561 29.163 1.00 72.75 165 LYS A C 1
ATOM 1343 O O . LYS A 1 165 ? -4.462 1.974 29.814 1.00 72.75 165 LYS A O 1
ATOM 1348 N N . LYS A 1 166 ? -2.371 2.776 29.628 1.00 68.62 166 LYS A N 1
ATOM 1349 C CA . LYS A 1 166 ? -1.931 2.318 30.959 1.00 68.62 166 LYS A CA 1
ATOM 1350 C C . LYS A 1 166 ? -2.717 2.972 32.097 1.00 68.62 166 LYS A C 1
ATOM 1352 O O . LYS A 1 166 ? -3.040 2.285 33.052 1.00 68.62 166 LYS A O 1
ATOM 1357 N N . HIS A 1 167 ? -3.034 4.261 31.972 1.00 63.94 167 HIS A N 1
ATOM 1358 C CA . HIS A 1 167 ? -3.753 4.996 33.012 1.00 63.94 167 HIS A CA 1
ATOM 1359 C C . HIS A 1 167 ? -5.205 4.525 33.188 1.00 63.94 167 HIS A C 1
ATOM 1361 O O . HIS A 1 167 ? -5.696 4.459 34.304 1.00 63.94 167 HIS A O 1
ATOM 1367 N N . LEU A 1 168 ? -5.881 4.138 32.102 1.00 57.88 168 LEU A N 1
ATOM 1368 C CA . LEU A 1 168 ? -7.231 3.564 32.179 1.00 57.88 168 LEU A CA 1
ATOM 1369 C C . LEU A 1 168 ? -7.231 2.177 32.832 1.00 57.88 168 LEU A C 1
ATOM 1371 O O . LEU A 1 168 ? -8.062 1.911 33.684 1.00 57.88 168 LEU A O 1
ATOM 1375 N N . CYS A 1 169 ? -6.241 1.340 32.513 1.00 55.50 169 CYS A N 1
ATOM 1376 C CA . CYS A 1 169 ? -6.100 0.012 33.114 1.00 55.50 169 CYS A CA 1
ATOM 1377 C C . CYS A 1 169 ? -5.738 0.052 34.618 1.00 55.50 169 CYS A C 1
ATOM 1379 O O . CYS A 1 169 ? -5.854 -0.967 35.290 1.00 55.50 169 CYS A O 1
ATOM 1381 N N . SER A 1 170 ? -5.282 1.195 35.153 1.00 48.00 170 SER A N 1
ATOM 1382 C CA . SER A 1 170 ? -4.948 1.363 36.579 1.00 48.00 170 SER A CA 1
ATOM 1383 C C . SER A 1 170 ? -6.099 1.873 37.455 1.00 48.00 170 SER A C 1
ATOM 1385 O O . SER A 1 170 ? -5.913 1.955 38.662 1.00 48.00 170 SER A O 1
ATOM 1387 N N . TYR A 1 171 ? -7.250 2.229 36.873 1.00 50.66 171 TYR A N 1
ATOM 1388 C CA . TYR A 1 171 ? -8.446 2.665 37.617 1.00 50.66 171 TYR A CA 1
ATOM 1389 C C . TYR A 1 171 ? -9.562 1.608 37.671 1.00 50.66 171 TYR A C 1
ATOM 1391 O O . TYR A 1 171 ? -10.608 1.873 38.251 1.00 50.66 171 TYR A O 1
ATOM 1399 N N . ASP A 1 172 ? -9.328 0.421 37.103 1.00 42.28 172 ASP A N 1
ATOM 1400 C CA . ASP A 1 172 ? -10.261 -0.716 37.109 1.00 42.28 172 ASP A CA 1
ATOM 1401 C C . ASP A 1 172 ? -9.840 -1.827 38.116 1.00 42.28 172 ASP A C 1
ATOM 1403 O O . ASP A 1 172 ? -10.151 -3.003 37.914 1.00 42.28 172 ASP A O 1
ATOM 1407 N N . LEU A 1 173 ? -9.120 -1.465 39.191 1.00 39.25 173 LEU A N 1
ATOM 1408 C CA . LEU A 1 173 ? -8.812 -2.300 40.371 1.00 39.25 173 LEU A CA 1
ATOM 1409 C C . LEU A 1 173 ? -9.321 -1.610 41.640 1.00 39.25 173 LEU A C 1
ATOM 1411 O O . LEU A 1 173 ? -9.773 -2.342 42.547 1.00 39.25 173 LEU A O 1
#

InterPro domains:
  IPR047729 Sce7726-like [NF033832] (2-150)
  IPR047729 Sce7726-like [PF26915] (3-145)

Secondary structure (DSSP, 8-state):
-TT---SEEEEETTEEEEEEEE-TT--TTTHHHHHHHHTTT-SEEEEEEEGGGHHHHHHHS-TTSEEEEEEEETTEEEEEEEE-----TT--HHHHHTTS-HHHHHHHHHHTTPPP-TTS-HHHHHHHHHHHS-HHHHHHHHHHHHHS--TTTHHHHHHHHHHHHHHHHTS--

Foldseek 3Di:
DVPDDAPDWDFDQQWIEGEHEDEPPDDCPCVLVVQVLRLAATQWYEYEYAPVCQVPVPVSHDLQYWYKHWYDDPPDIDIDTPGDHHTRPNYHVLNNQVVADLVLLQVLCVVQVHDRPLVDDSSVSSVVCVVRPDPRRVSSSSSVRVVPDDPVCVVVVNVVSVVVSVVVVVVPD

Nearest PDB structures (foldseek):
  7lgn-assembly1_B  TM=3.206E-01  e=1.012E+00  Tatumella morbirosei
  4cwa-assembly2_B  TM=4.657E-01  e=2.286E+00  Plasmodium falciparum 3D7
  3c0u-assembly3_B  TM=3.625E-01  e=1.385E+00  Escherichia coli K-12
  7lgn-assembly1_A  TM=2.552E-01  e=1.779E+00  Tatumella morbirosei
  4iqj-assembly1_D  TM=3.621E-01  e=3.774E+00  Thermus aquaticus

Solvent-accessible surface area (backbone atoms only — not comparable to full-atom values): 9966 Å² total; per-residue (Å²): 89,94,96,44,76,72,76,40,77,50,71,39,79,67,39,39,32,35,33,42,77,42,57,83,87,60,72,67,84,60,44,61,57,43,52,60,47,48,38,28,45,19,44,26,35,34,39,38,29,26,62,92,48,53,79,63,47,62,83,68,45,65,88,38,39,13,32,34,30,41,40,80,56,90,93,48,75,49,75,46,78,79,34,75,58,33,76,39,94,56,43,33,68,72,51,33,56,63,71,53,52,72,69,52,53,52,46,55,30,54,79,67,75,44,83,82,63,81,91,56,54,68,70,57,51,51,55,53,45,68,75,71,49,56,69,72,62,45,39,34,51,54,20,49,53,61,64,72,55,55,80,88,56,37,69,56,56,55,49,52,53,52,50,58,52,54,58,57,67,68,73,79,119

Organism: NCBI:txid33035

pLDDT: mean 89.88, std 11.34, range [39.25, 98.38]

Mean predicted aligned error: 6.01 Å